Protein AF-A0A0A1M8E9-F1 (afdb_monomer)

Radius of gyration: 16.91 Å; Cα contacts (8 Å, |Δi|>4): 87; chains: 1; bounding box: 42×31×40 Å

Mean predicted aligned error: 5.18 Å

Structure (mmCIF, N/CA/C/O backbone):
data_AF-A0A0A1M8E9-F1
#
_entry.id   AF-A0A0A1M8E9-F1
#
loop_
_atom_site.group_PDB
_atom_site.id
_atom_site.type_symbol
_atom_site.label_atom_id
_atom_site.label_alt_id
_atom_site.label_comp_id
_atom_site.l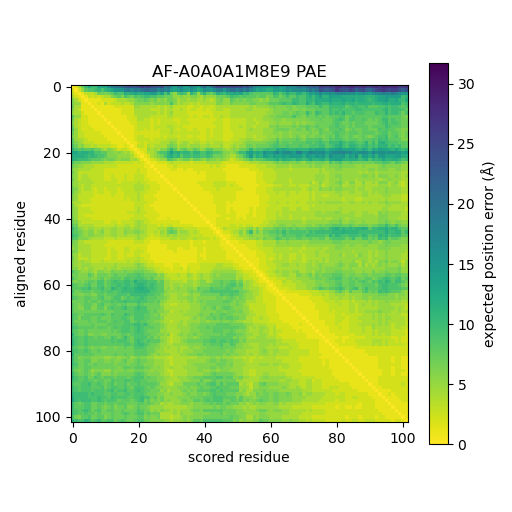abel_asym_id
_atom_site.label_entity_id
_atom_site.label_seq_id
_atom_site.pdbx_PDB_ins_code
_atom_site.Cartn_x
_atom_site.Cartn_y
_atom_site.Cartn_z
_atom_site.occupancy
_atom_site.B_iso_or_equiv
_atom_site.auth_seq_id
_atom_site.auth_comp_id
_atom_site.auth_asym_id
_atom_site.auth_atom_id
_atom_site.pdbx_PDB_model_num
ATOM 1 N N . MET A 1 1 ? 9.166 5.747 7.288 1.00 53.41 1 MET A N 1
ATOM 2 C CA . MET A 1 1 ? 7.708 5.955 7.264 1.00 53.41 1 MET A CA 1
ATOM 3 C C . MET A 1 1 ? 7.473 7.458 7.192 1.00 53.41 1 MET A C 1
ATOM 5 O O . MET A 1 1 ? 7.957 8.152 8.073 1.00 53.41 1 MET A O 1
ATOM 9 N N . VAL A 1 2 ? 6.865 7.980 6.122 1.00 58.44 2 VAL A N 1
ATOM 10 C CA . VAL A 1 2 ? 6.533 9.419 6.006 1.00 58.44 2 VAL A CA 1
ATOM 11 C C . 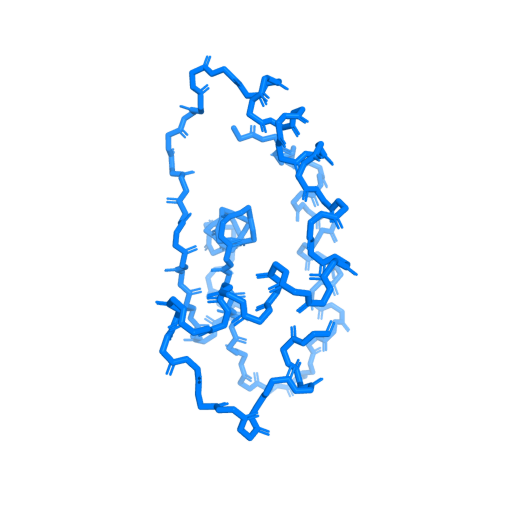VAL A 1 2 ? 5.022 9.545 5.828 1.00 58.44 2 VAL A C 1
ATOM 13 O O . VAL A 1 2 ? 4.527 10.014 4.814 1.00 58.44 2 VAL A O 1
ATOM 16 N N . VAL A 1 3 ? 4.278 9.037 6.807 1.00 67.44 3 VAL A N 1
ATOM 17 C CA . VAL A 1 3 ? 2.882 9.425 7.018 1.00 67.44 3 VAL A CA 1
ATOM 18 C C . VAL A 1 3 ? 2.905 10.173 8.335 1.00 67.44 3 VAL A C 1
ATOM 20 O O . VAL A 1 3 ? 3.244 9.601 9.369 1.00 67.44 3 VAL A O 1
ATOM 23 N N . THR A 1 4 ? 2.670 11.479 8.282 1.00 79.69 4 THR A N 1
ATOM 24 C CA . THR A 1 4 ? 2.591 12.289 9.496 1.00 79.69 4 THR A CA 1
ATOM 25 C C . THR A 1 4 ? 1.289 11.971 10.224 1.00 79.69 4 THR A C 1
ATOM 27 O O . THR A 1 4 ? 0.298 11.592 9.599 1.00 79.69 4 THR A O 1
ATOM 30 N N . ILE A 1 5 ? 1.265 12.176 11.542 1.00 81.56 5 ILE A N 1
ATOM 31 C CA . ILE A 1 5 ? 0.047 12.012 12.354 1.00 81.56 5 ILE A CA 1
ATOM 32 C C . ILE A 1 5 ? -1.099 12.863 11.781 1.00 81.56 5 ILE A C 1
ATOM 34 O O . ILE A 1 5 ? -2.236 12.406 11.696 1.00 81.56 5 ILE A O 1
ATOM 38 N N . SER A 1 6 ? -0.801 14.077 11.309 1.00 85.19 6 SER A N 1
ATOM 39 C CA . SER A 1 6 ? -1.792 14.958 10.682 1.00 85.19 6 SER A CA 1
ATOM 40 C C . SER A 1 6 ? -2.399 14.353 9.413 1.00 85.19 6 SER A C 1
ATOM 42 O O . SER A 1 6 ? -3.612 14.411 9.229 1.00 85.19 6 SER A O 1
ATOM 44 N N . LEU A 1 7 ? -1.581 13.736 8.554 1.00 85.94 7 LEU A N 1
ATOM 45 C CA . LEU A 1 7 ? -2.071 13.080 7.341 1.00 85.94 7 LEU A CA 1
ATOM 46 C C . LEU A 1 7 ? -2.909 11.837 7.673 1.00 85.94 7 LEU A C 1
ATOM 48 O O . LEU A 1 7 ? -3.952 11.632 7.058 1.00 85.94 7 LEU A O 1
ATOM 52 N N . LEU A 1 8 ? -2.490 11.046 8.666 1.00 87.75 8 LEU A N 1
ATOM 53 C CA . LEU A 1 8 ? -3.241 9.878 9.131 1.00 87.75 8 LEU A CA 1
ATOM 54 C C . LEU A 1 8 ? -4.641 10.266 9.623 1.00 87.75 8 LEU A C 1
ATOM 56 O O . LEU A 1 8 ? -5.620 9.635 9.235 1.00 87.75 8 LEU A O 1
ATOM 60 N N . LYS A 1 9 ? -4.749 11.342 10.412 1.00 88.06 9 LYS A N 1
ATOM 61 C CA . LYS A 1 9 ? -6.041 11.854 10.890 1.00 88.06 9 LYS A CA 1
ATOM 62 C C . LYS A 1 9 ? -6.956 12.268 9.740 1.00 88.06 9 LYS A C 1
ATOM 64 O O . LYS A 1 9 ? -8.117 11.878 9.725 1.00 88.06 9 LYS A O 1
ATOM 69 N N . ILE A 1 10 ? -6.428 12.989 8.747 1.00 90.81 10 ILE A N 1
ATOM 70 C CA . ILE A 1 10 ? -7.200 13.378 7.554 1.00 90.81 10 ILE A CA 1
ATOM 71 C C . ILE A 1 10 ? -7.710 12.138 6.808 1.00 90.81 10 ILE A C 1
ATOM 73 O O . ILE A 1 10 ? -8.871 12.104 6.397 1.00 90.81 10 ILE A O 1
ATOM 77 N N . LEU A 1 11 ? -6.860 11.121 6.638 1.00 89.25 11 LEU A N 1
ATOM 78 C CA . LEU A 1 11 ? -7.239 9.872 5.978 1.00 89.25 11 LEU A CA 1
ATOM 79 C C . LEU A 1 11 ? -8.323 9.125 6.759 1.00 89.25 11 LEU A C 1
ATOM 81 O O . LEU A 1 11 ? -9.296 8.698 6.147 1.00 89.25 11 LEU A O 1
ATOM 85 N N . LEU A 1 12 ? -8.204 9.024 8.086 1.00 89.50 12 LEU A N 1
ATOM 86 C CA . LEU A 1 12 ? -9.210 8.392 8.945 1.00 89.50 12 LEU A CA 1
ATOM 87 C C . LEU A 1 12 ? -10.557 9.114 8.885 1.00 89.50 12 LEU A C 1
ATOM 89 O O . LEU A 1 12 ? -11.580 8.462 8.692 1.00 89.50 12 LEU A O 1
ATOM 93 N N . THR A 1 13 ? -10.572 10.446 8.977 1.00 91.69 13 THR A N 1
ATOM 94 C CA . THR A 1 13 ? -11.816 11.223 8.869 1.00 91.69 13 THR A CA 1
ATOM 95 C C . THR A 1 13 ? -12.479 11.019 7.510 1.00 91.69 13 THR A C 1
ATOM 97 O O . THR A 1 13 ? -13.677 10.753 7.444 1.00 91.69 13 THR A O 1
ATOM 100 N N . LYS A 1 14 ? -11.712 11.097 6.415 1.00 91.25 14 LYS A N 1
ATOM 101 C CA . LYS A 1 14 ? -12.257 10.840 5.075 1.00 91.25 14 LYS A CA 1
ATOM 102 C C . LYS A 1 14 ? -12.746 9.407 4.925 1.00 91.25 14 LYS A C 1
ATOM 104 O O . LYS A 1 14 ? -13.785 9.189 4.320 1.00 91.25 14 LYS A O 1
ATOM 109 N N . PHE A 1 15 ? -12.016 8.442 5.475 1.00 91.06 15 PHE A N 1
ATOM 110 C CA . PHE A 1 15 ? -12.407 7.041 5.444 1.00 91.06 15 PHE A CA 1
ATOM 111 C C . PHE A 1 15 ? -13.750 6.832 6.146 1.00 91.06 15 PHE A C 1
ATOM 113 O O . PHE A 1 15 ? -14.659 6.279 5.543 1.00 91.06 15 PHE A O 1
ATOM 120 N N . GLN A 1 16 ? -13.917 7.370 7.356 1.00 89.69 16 GLN A N 1
ATOM 121 C CA . GLN A 1 16 ? -15.173 7.304 8.111 1.00 89.69 16 GLN A CA 1
ATOM 122 C C . GLN A 1 16 ? -16.351 7.941 7.368 1.00 89.69 16 GLN A C 1
ATOM 124 O O . GLN A 1 16 ? -17.445 7.393 7.396 1.00 89.69 16 GLN A O 1
ATOM 129 N N . GLN A 1 17 ? -16.134 9.057 6.664 1.00 91.06 17 GLN A N 1
ATOM 130 C CA . GLN A 1 17 ? -17.176 9.704 5.853 1.00 91.06 17 GLN A CA 1
ATOM 131 C C . GLN A 1 17 ? -17.663 8.838 4.682 1.00 91.06 17 GLN A C 1
ATOM 133 O O . GLN A 1 17 ? -18.766 9.053 4.185 1.00 91.06 17 GLN A O 1
ATOM 138 N N . LEU A 1 18 ? -16.847 7.887 4.220 1.00 88.88 18 LEU A N 1
ATOM 139 C CA . LEU A 1 18 ? -17.221 6.953 3.157 1.00 88.88 18 LEU A CA 1
ATOM 140 C C . LEU A 1 18 ? -17.984 5.735 3.689 1.00 88.88 18 LEU A C 1
ATOM 142 O O . LEU A 1 18 ? -18.639 5.046 2.905 1.00 88.88 18 LEU A O 1
ATOM 146 N N . LEU A 1 19 ? -17.891 5.454 4.991 1.00 89.19 19 LEU A N 1
ATOM 147 C CA . LEU A 1 19 ? -18.566 4.319 5.606 1.00 89.19 19 LEU A CA 1
ATOM 148 C C . LEU A 1 19 ? -20.044 4.640 5.827 1.00 89.19 19 LEU A C 1
ATOM 150 O O . LEU A 1 19 ? -20.411 5.719 6.291 1.00 89.19 19 LEU A O 1
ATOM 154 N N . LYS A 1 20 ? -20.901 3.673 5.508 1.00 85.94 20 LYS A N 1
ATOM 155 C CA . LYS A 1 20 ? -22.326 3.709 5.845 1.00 85.94 20 LYS A CA 1
ATOM 156 C C . LYS A 1 20 ? -22.559 2.936 7.141 1.00 85.94 20 LYS A C 1
ATOM 158 O O . LYS A 1 20 ? -21.790 2.031 7.463 1.00 85.94 20 LYS A O 1
ATOM 163 N N . ALA A 1 21 ? -23.625 3.280 7.863 1.00 79.25 21 ALA A N 1
ATOM 164 C CA . ALA A 1 21 ? -24.052 2.510 9.028 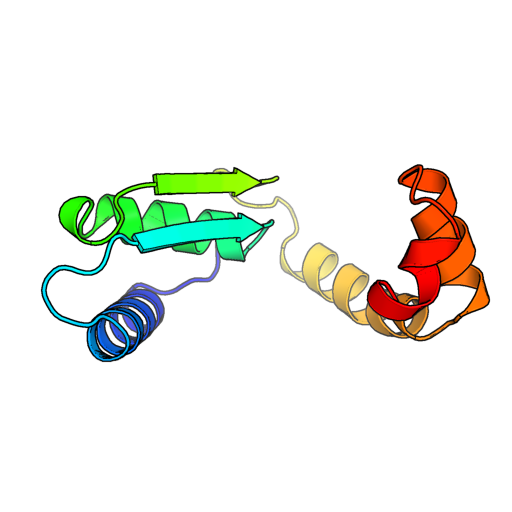1.00 79.25 21 ALA A CA 1
ATOM 165 C C . ALA A 1 21 ? -24.277 1.033 8.644 1.00 79.25 21 ALA A C 1
ATOM 167 O O . ALA A 1 21 ? -24.798 0.751 7.564 1.00 79.25 21 ALA A O 1
ATOM 168 N N . ASP A 1 22 ? -23.834 0.121 9.515 1.00 82.38 22 ASP A N 1
ATOM 169 C CA . ASP A 1 22 ? -23.963 -1.343 9.404 1.00 82.38 22 ASP A CA 1
ATOM 170 C C . ASP A 1 22 ? -23.283 -2.010 8.191 1.00 82.38 22 ASP A C 1
ATOM 172 O O . ASP A 1 22 ? -23.542 -3.173 7.871 1.00 82.38 22 ASP A O 1
ATOM 176 N N . GLN A 1 23 ? -22.374 -1.310 7.508 1.00 89.12 23 GLN A N 1
ATOM 177 C CA . GLN A 1 23 ? -21.597 -1.894 6.418 1.00 89.12 23 GLN A CA 1
ATOM 178 C C . GLN A 1 23 ? -20.421 -2.724 6.955 1.00 89.12 23 GLN A C 1
ATOM 180 O O . GLN A 1 23 ? -19.624 -2.221 7.739 1.00 89.12 23 GLN A O 1
ATOM 185 N N . GLN A 1 24 ? -20.238 -3.948 6.440 1.00 92.94 24 GLN A N 1
ATOM 186 C CA . GLN A 1 24 ? -18.980 -4.681 6.620 1.00 92.94 24 GLN A CA 1
ATOM 187 C C . GLN A 1 24 ? -17.857 -4.071 5.770 1.00 92.94 24 GLN A C 1
ATOM 189 O O . GLN A 1 24 ? -17.991 -3.895 4.553 1.00 92.94 24 GLN A O 1
ATOM 194 N N . VAL A 1 25 ? -16.720 -3.799 6.398 1.00 94.00 25 VAL A N 1
ATOM 195 C CA . VAL A 1 25 ? -15.582 -3.079 5.829 1.00 94.00 25 VAL A CA 1
ATOM 196 C C . VAL A 1 25 ? -14.368 -3.999 5.727 1.00 94.00 25 VAL A C 1
ATOM 198 O O . VAL A 1 25 ? -13.783 -4.424 6.721 1.00 94.00 25 VAL A O 1
ATOM 201 N N . THR A 1 26 ? -13.947 -4.284 4.493 1.00 95.44 26 THR A N 1
ATOM 202 C CA . THR A 1 26 ? -12.663 -4.942 4.210 1.00 95.44 26 THR A CA 1
ATOM 203 C C . THR A 1 26 ? -11.701 -3.938 3.594 1.00 95.44 26 THR A C 1
ATOM 205 O O . THR A 1 26 ? -12.023 -3.328 2.575 1.00 95.44 26 THR A O 1
ATOM 208 N N . VAL A 1 27 ? -10.511 -3.788 4.176 1.00 95.19 27 VAL A N 1
ATOM 209 C CA . VAL A 1 27 ? -9.465 -2.902 3.650 1.00 95.19 27 VAL A CA 1
ATOM 210 C C . VAL A 1 27 ? -8.246 -3.716 3.242 1.00 95.19 27 VAL A C 1
ATOM 212 O O . VAL A 1 27 ? -7.727 -4.528 4.007 1.00 95.19 27 VAL A O 1
ATOM 215 N N . ILE A 1 28 ? -7.771 -3.480 2.021 1.00 97.12 28 ILE A N 1
ATOM 216 C CA . ILE A 1 28 ? -6.576 -4.113 1.464 1.00 97.12 28 ILE A CA 1
ATOM 217 C C . ILE A 1 28 ? -5.507 -3.037 1.320 1.00 97.12 28 ILE A C 1
ATOM 219 O O . ILE A 1 28 ? -5.674 -2.073 0.575 1.00 97.12 28 ILE A O 1
ATOM 223 N N . GLY A 1 29 ? -4.405 -3.195 2.043 1.00 96.00 29 GLY A N 1
ATOM 224 C CA . GLY A 1 29 ? -3.255 -2.309 1.970 1.00 96.00 29 GLY A CA 1
ATOM 225 C C . GLY A 1 29 ? -2.090 -2.989 1.262 1.00 96.00 29 GLY A C 1
ATOM 226 O O . GLY A 1 29 ? -1.685 -4.083 1.647 1.00 96.00 29 GLY A O 1
ATOM 227 N N . PHE A 1 30 ? -1.500 -2.315 0.273 1.00 94.88 30 PHE A N 1
ATOM 228 C CA . PHE A 1 30 ? -0.276 -2.750 -0.404 1.00 94.88 30 PHE A CA 1
ATOM 229 C C . PHE A 1 30 ? 0.865 -1.745 -0.202 1.00 94.88 30 PHE A C 1
ATOM 231 O O . PHE A 1 30 ? 0.667 -0.540 -0.369 1.00 94.88 30 PHE A O 1
ATOM 238 N N . SER A 1 31 ? 2.063 -2.227 0.146 1.00 90.69 31 SER A N 1
ATOM 239 C CA . SER A 1 31 ? 3.284 -1.424 0.316 1.00 90.69 31 SER A CA 1
ATOM 240 C C . SER A 1 31 ? 3.089 -0.228 1.267 1.00 90.69 31 SER A C 1
ATOM 242 O O . SER A 1 31 ? 2.924 -0.419 2.475 1.00 90.69 31 SER A O 1
ATOM 244 N N . LEU A 1 32 ? 3.076 1.012 0.762 1.00 88.69 32 LEU A N 1
ATOM 245 C CA . LEU A 1 32 ? 2.773 2.205 1.561 1.00 88.69 32 LEU A CA 1
ATOM 246 C C . LEU A 1 32 ? 1.340 2.175 2.115 1.00 88.69 32 LEU A C 1
ATOM 248 O O . LEU A 1 32 ? 1.129 2.525 3.273 1.00 88.69 32 LEU A O 1
ATOM 252 N N . GLY A 1 33 ? 0.366 1.708 1.329 1.00 92.06 33 GLY A N 1
ATOM 253 C CA . GLY A 1 33 ? -1.023 1.567 1.774 1.00 92.06 33 GLY A CA 1
ATOM 254 C C . GLY A 1 33 ? -1.173 0.555 2.911 1.00 92.06 33 GLY A C 1
ATOM 255 O O . GLY A 1 33 ? -1.991 0.749 3.800 1.00 92.06 33 GLY A O 1
ATOM 256 N N . ALA A 1 34 ? -0.328 -0.478 2.943 1.00 95.06 34 ALA A N 1
ATOM 257 C CA . ALA A 1 34 ? -0.289 -1.443 4.038 1.00 95.06 34 ALA A CA 1
ATOM 258 C C . ALA A 1 34 ? 0.230 -0.815 5.344 1.00 95.06 34 ALA A C 1
ATOM 260 O O . ALA A 1 34 ? -0.285 -1.105 6.418 1.00 95.06 34 ALA A O 1
ATOM 261 N N . GLN A 1 35 ? 1.206 0.095 5.251 1.00 92.06 35 GLN A N 1
ATOM 262 C CA . GLN A 1 35 ? 1.680 0.874 6.403 1.00 92.06 35 GLN A CA 1
ATOM 263 C C . GLN A 1 35 ? 0.594 1.828 6.915 1.00 92.06 35 GLN A C 1
ATOM 265 O O . GLN A 1 35 ? 0.383 1.917 8.120 1.00 92.06 35 GLN A O 1
ATOM 270 N N . VAL A 1 36 ? -0.123 2.504 6.009 1.00 92.38 36 VAL A N 1
ATOM 271 C CA . VAL A 1 36 ? -1.274 3.352 6.365 1.00 92.38 36 VAL A CA 1
ATOM 272 C C . VAL A 1 36 ? -2.358 2.527 7.056 1.00 92.38 36 VAL A C 1
ATOM 274 O O . VAL A 1 36 ? -2.847 2.943 8.099 1.00 92.38 36 VAL A O 1
ATOM 277 N N . LEU A 1 37 ? -2.691 1.348 6.527 1.00 94.50 37 LEU A N 1
ATOM 278 C CA . LEU A 1 37 ? -3.684 0.456 7.124 1.00 94.50 37 LEU A CA 1
ATOM 279 C C . LEU A 1 37 ? -3.289 0.018 8.541 1.00 94.50 37 LEU A C 1
ATOM 281 O O . LEU A 1 37 ? -4.121 0.067 9.439 1.00 94.50 37 LEU A O 1
ATOM 285 N N . ILE A 1 38 ? -2.021 -0.341 8.770 1.00 93.69 38 ILE A N 1
ATOM 286 C CA . ILE A 1 38 ? -1.518 -0.658 10.118 1.00 93.69 38 ILE A CA 1
ATOM 287 C C . ILE A 1 38 ? -1.725 0.528 11.070 1.00 93.69 38 ILE A C 1
ATOM 289 O O . ILE A 1 38 ? -2.199 0.336 12.186 1.00 93.69 38 ILE A O 1
ATOM 293 N N . LEU A 1 39 ? -1.419 1.749 10.621 1.00 92.38 39 LEU A N 1
ATOM 294 C CA . LEU A 1 39 ? -1.622 2.958 11.420 1.00 92.38 39 LEU A CA 1
ATOM 295 C C . LEU A 1 39 ? -3.110 3.245 11.688 1.00 92.38 39 LEU A C 1
ATOM 297 O O . LEU A 1 39 ? -3.473 3.646 12.789 1.00 92.38 39 LEU A O 1
ATOM 301 N N . MET A 1 40 ? -3.986 3.018 10.707 1.00 92.50 40 MET A N 1
ATOM 302 C CA . MET A 1 40 ? -5.434 3.160 10.895 1.00 92.50 40 MET A CA 1
ATOM 303 C C . MET A 1 40 ? -5.959 2.164 11.934 1.00 92.50 40 MET A C 1
ATOM 305 O O . MET A 1 40 ? -6.723 2.550 12.815 1.00 92.50 40 MET A O 1
ATOM 309 N N . LEU A 1 41 ? -5.505 0.908 11.868 1.00 93.44 41 LEU A N 1
ATOM 310 C CA . LEU A 1 41 ? -5.865 -0.134 12.831 1.00 93.44 41 LEU A CA 1
ATOM 311 C C . LEU A 1 41 ? -5.350 0.174 14.242 1.00 93.44 41 LEU A C 1
ATOM 313 O O . LEU A 1 41 ? -6.052 -0.122 15.204 1.00 93.44 41 LEU A O 1
ATOM 317 N N . SER A 1 42 ? -4.163 0.780 14.377 1.00 91.50 42 SER A N 1
ATOM 318 C CA . SER A 1 42 ? -3.640 1.178 15.692 1.00 91.50 42 SER A CA 1
ATOM 319 C C . SER A 1 42 ? -4.409 2.335 16.332 1.00 91.50 42 SER A C 1
ATOM 321 O O . SER A 1 42 ? -4.413 2.448 17.552 1.00 91.50 42 SER A O 1
ATOM 323 N N . GLU A 1 43 ? -5.048 3.189 15.528 1.00 90.38 43 GLU A N 1
ATOM 324 C CA . GLU A 1 43 ? -5.855 4.314 16.021 1.00 90.38 43 GLU A CA 1
ATOM 325 C C . GLU A 1 43 ? -7.300 3.897 16.325 1.00 90.38 43 GLU A C 1
ATOM 327 O O . GLU A 1 43 ? -7.870 4.322 17.329 1.00 90.38 43 GLU A O 1
ATOM 332 N N . ASN A 1 44 ? -7.918 3.081 15.463 1.00 86.94 44 ASN A N 1
ATOM 333 C CA . ASN A 1 44 ? -9.276 2.584 15.676 1.00 86.94 44 ASN A CA 1
ATOM 334 C C . ASN A 1 44 ? -9.522 1.264 14.929 1.00 86.94 44 ASN A C 1
ATOM 336 O O . ASN A 1 44 ? -9.913 1.249 13.758 1.00 86.94 44 ASN A O 1
ATOM 340 N N . SER A 1 45 ? -9.347 0.147 15.635 1.00 85.25 45 SER A N 1
ATOM 341 C CA . SER A 1 45 ? -9.545 -1.202 15.095 1.00 85.25 45 SER A CA 1
ATOM 342 C C . SER A 1 45 ? -11.002 -1.539 14.764 1.00 85.25 45 SER A C 1
ATOM 344 O O . SER A 1 45 ? -11.240 -2.454 13.986 1.00 85.25 45 SER A O 1
ATOM 346 N N . ASN A 1 46 ? -11.981 -0.812 15.312 1.00 88.81 46 ASN A N 1
ATOM 347 C CA . ASN A 1 46 ? -13.404 -1.146 15.166 1.00 88.81 46 ASN A CA 1
ATOM 348 C C . ASN A 1 46 ? -14.007 -0.663 13.837 1.00 88.81 46 ASN A C 1
ATOM 350 O O . ASN A 1 46 ? -15.154 -0.971 13.538 1.00 88.81 46 ASN A O 1
ATOM 354 N N . LEU A 1 47 ? -13.258 0.111 13.044 1.00 88.12 47 LEU A N 1
ATOM 355 C CA . LEU A 1 47 ? -13.710 0.626 11.745 1.00 88.12 47 LEU A CA 1
ATOM 356 C C . LEU A 1 47 ? -13.523 -0.370 10.593 1.00 88.12 47 LEU A C 1
ATOM 358 O O . LEU A 1 47 ? -13.973 -0.098 9.481 1.00 88.12 47 LEU A O 1
ATOM 362 N N . ILE A 1 48 ? -12.773 -1.452 10.812 1.00 93.31 48 ILE A N 1
ATOM 363 C CA . ILE A 1 48 ? -12.332 -2.373 9.764 1.00 93.31 48 ILE A CA 1
ATOM 364 C C . ILE A 1 48 ? -12.550 -3.802 10.255 1.00 93.31 48 ILE A C 1
ATOM 366 O O . ILE A 1 48 ? -11.808 -4.283 11.106 1.00 93.31 48 ILE A O 1
ATOM 370 N N . ASP A 1 49 ? -13.522 -4.504 9.675 1.00 94.38 49 ASP A N 1
ATOM 371 C CA . ASP A 1 49 ? -13.810 -5.900 10.025 1.00 94.38 49 ASP A CA 1
ATOM 372 C C . ASP A 1 49 ? -12.725 -6.856 9.523 1.00 94.38 49 ASP A C 1
ATOM 374 O O . ASP A 1 49 ? -12.422 -7.871 10.152 1.00 94.38 49 ASP A O 1
ATOM 378 N N . LYS A 1 50 ? -12.152 -6.563 8.347 1.00 96.56 50 LYS A N 1
ATOM 379 C CA . LYS A 1 50 ? -11.123 -7.400 7.714 1.00 96.56 50 LYS A CA 1
ATOM 380 C C . LYS A 1 50 ? -10.010 -6.544 7.130 1.00 96.56 50 LYS A C 1
ATOM 382 O O . LYS A 1 50 ? -10.259 -5.626 6.351 1.00 96.56 50 LYS A O 1
ATOM 387 N N . ALA A 1 51 ? -8.771 -6.899 7.444 1.00 96.75 51 ALA A N 1
ATOM 388 C CA . ALA A 1 51 ? -7.584 -6.233 6.927 1.00 96.75 51 ALA A CA 1
ATOM 389 C C . ALA A 1 51 ? -6.699 -7.225 6.167 1.00 96.75 51 ALA A C 1
ATOM 391 O O . ALA A 1 51 ? -6.352 -8.283 6.689 1.00 96.75 51 ALA A O 1
ATOM 392 N N . ILE A 1 52 ? -6.297 -6.863 4.949 1.00 97.88 52 ILE A N 1
ATOM 393 C CA . ILE A 1 52 ? -5.289 -7.597 4.179 1.00 97.88 52 ILE A CA 1
ATOM 394 C C . ILE A 1 52 ? -4.058 -6.702 4.054 1.00 97.88 52 ILE A C 1
ATOM 396 O O . ILE A 1 52 ? -4.115 -5.630 3.454 1.00 97.88 52 ILE A O 1
ATOM 400 N N . ILE A 1 53 ? -2.943 -7.139 4.637 1.00 96.88 53 ILE A N 1
ATOM 401 C CA . ILE A 1 53 ? -1.687 -6.384 4.701 1.00 96.88 53 ILE A CA 1
ATOM 402 C C . ILE A 1 53 ? -0.683 -7.048 3.760 1.00 96.88 53 ILE A C 1
ATOM 404 O O . ILE A 1 53 ? -0.217 -8.155 4.021 1.00 96.88 53 ILE A O 1
ATOM 408 N N . ILE A 1 54 ? -0.330 -6.366 2.670 1.00 96.56 54 ILE A N 1
ATOM 409 C CA . ILE A 1 54 ? 0.545 -6.905 1.625 1.00 96.56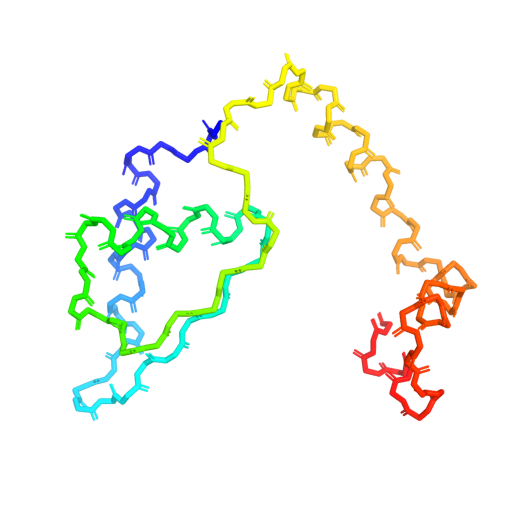 54 ILE A CA 1
ATOM 410 C C . ILE A 1 54 ? 1.823 -6.067 1.541 1.00 96.56 54 ILE A C 1
ATOM 412 O O . ILE A 1 54 ? 1.783 -4.862 1.284 1.00 96.56 54 ILE A O 1
ATOM 416 N N . SER A 1 55 ? 2.976 -6.714 1.730 1.00 92.88 55 SER A N 1
ATOM 417 C CA . SER A 1 55 ? 4.308 -6.109 1.547 1.00 92.88 55 SER A CA 1
ATOM 418 C C . SER A 1 55 ? 4.555 -4.834 2.378 1.00 92.88 55 SER A C 1
ATOM 420 O O . SER A 1 55 ? 5.213 -3.902 1.915 1.00 92.88 55 SER A O 1
ATOM 422 N N . ALA A 1 56 ? 4.030 -4.766 3.606 1.00 92.69 56 ALA A N 1
ATOM 423 C CA . ALA A 1 56 ? 4.263 -3.634 4.504 1.00 92.69 56 ALA A CA 1
AT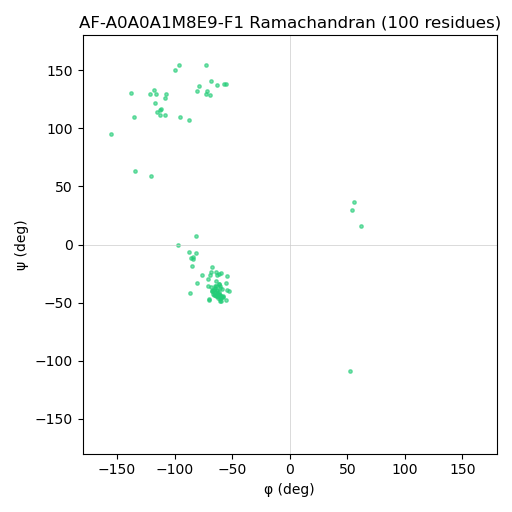OM 424 C C . ALA A 1 56 ? 5.704 -3.624 5.040 1.00 92.69 56 ALA A C 1
ATOM 426 O O . ALA A 1 56 ? 6.181 -4.624 5.570 1.00 92.69 56 ALA A O 1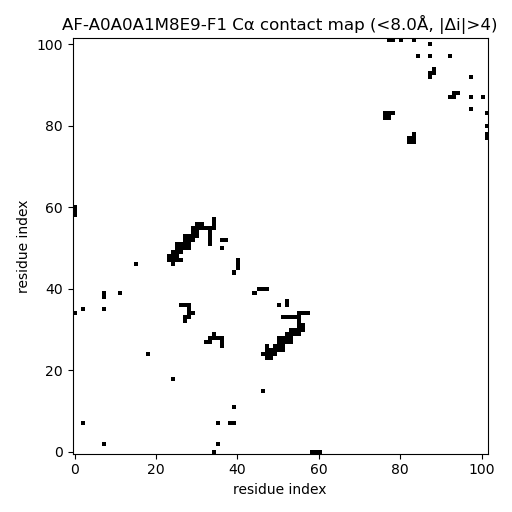
ATOM 427 N N . SER A 1 57 ? 6.372 -2.468 4.988 1.00 89.31 57 SER A N 1
ATOM 428 C CA . SER A 1 57 ? 7.625 -2.251 5.721 1.00 89.31 57 SER A CA 1
ATOM 429 C C . SER A 1 57 ? 7.326 -1.581 7.056 1.00 89.31 57 SER A C 1
ATOM 431 O O . SER A 1 57 ? 6.985 -0.401 7.091 1.00 89.31 57 SER A O 1
ATOM 433 N N . THR A 1 58 ? 7.482 -2.313 8.158 1.00 84.69 58 THR A N 1
ATOM 434 C CA . THR A 1 58 ? 7.310 -1.780 9.525 1.00 84.69 58 THR A CA 1
ATOM 435 C C . THR A 1 58 ? 8.576 -1.127 10.076 1.00 84.69 58 THR A C 1
ATOM 437 O O . THR A 1 58 ? 8.530 -0.424 11.081 1.00 84.69 58 THR A O 1
ATOM 440 N N . LYS A 1 59 ? 9.715 -1.318 9.402 1.00 86.12 59 LYS A N 1
ATOM 441 C CA . LYS A 1 59 ? 10.988 -0.678 9.741 1.00 86.12 59 LYS A CA 1
ATOM 442 C C . LYS A 1 59 ? 11.250 0.529 8.837 1.00 86.12 59 LYS A C 1
ATOM 444 O O . LYS A 1 59 ? 10.809 0.540 7.680 1.00 86.12 59 LYS A O 1
ATOM 449 N N . PRO A 1 60 ? 11.977 1.549 9.328 1.00 79.69 60 PRO A N 1
ATOM 450 C CA . PRO A 1 60 ? 12.462 2.629 8.483 1.00 79.69 60 PRO A CA 1
ATOM 451 C C . PRO A 1 60 ? 13.312 2.081 7.332 1.00 79.69 60 PRO A C 1
ATOM 453 O O . PRO A 1 60 ? 14.140 1.197 7.529 1.00 79.69 60 PRO A O 1
ATOM 456 N N . LEU A 1 61 ? 13.119 2.628 6.132 1.00 83.19 61 LEU A N 1
ATOM 457 C CA . LEU A 1 61 ? 14.020 2.375 5.011 1.00 83.19 61 LEU A CA 1
ATOM 458 C C . LEU A 1 61 ? 15.370 3.036 5.292 1.00 83.19 61 LEU A C 1
ATOM 460 O O . LEU A 1 61 ? 15.402 4.173 5.761 1.00 83.19 61 LEU A O 1
ATOM 464 N N . THR A 1 62 ? 16.464 2.367 4.934 1.00 86.56 62 THR A N 1
ATOM 465 C CA . THR A 1 62 ? 17.825 2.898 5.106 1.00 86.56 62 THR A CA 1
ATOM 466 C C . THR A 1 62 ? 18.076 4.140 4.244 1.00 86.56 62 THR A C 1
ATOM 468 O O . THR A 1 62 ? 18.727 5.077 4.688 1.00 86.56 62 THR A O 1
ATOM 471 N N . LEU A 1 63 ? 17.532 4.186 3.018 1.00 89.94 63 LEU A N 1
ATOM 472 C CA . LEU A 1 63 ? 17.757 5.271 2.048 1.00 89.94 63 LEU A CA 1
ATOM 473 C C . LEU A 1 63 ? 16.443 5.731 1.383 1.00 89.94 63 LEU A C 1
ATOM 475 O O . LEU A 1 63 ? 16.284 5.622 0.165 1.00 89.94 63 LEU A O 1
ATOM 479 N N . PRO A 1 64 ? 15.484 6.286 2.149 1.00 86.12 64 PRO A N 1
ATOM 480 C CA . PRO A 1 64 ? 14.111 6.500 1.688 1.00 86.12 64 PRO A CA 1
ATOM 481 C C . PRO A 1 64 ? 14.014 7.432 0.473 1.00 86.12 64 PRO A C 1
ATOM 483 O O . PRO A 1 64 ? 13.190 7.204 -0.408 1.00 86.12 64 PRO A O 1
ATOM 486 N N . ARG A 1 65 ? 14.874 8.458 0.386 1.00 89.19 65 ARG A N 1
ATOM 487 C CA . ARG A 1 65 ? 14.893 9.398 -0.749 1.00 89.19 65 ARG A CA 1
ATOM 488 C C . ARG A 1 65 ? 15.353 8.734 -2.045 1.00 89.19 65 ARG A C 1
ATOM 490 O O . ARG A 1 65 ? 14.791 9.013 -3.098 1.00 89.19 65 ARG A O 1
ATOM 497 N N . ILE A 1 66 ? 16.355 7.859 -1.965 1.00 93.25 66 ILE A N 1
ATOM 498 C CA . ILE A 1 66 ? 16.869 7.131 -3.130 1.00 93.25 66 ILE A CA 1
ATOM 499 C C . ILE A 1 66 ? 15.829 6.109 -3.576 1.00 93.25 66 ILE A C 1
ATOM 501 O O . ILE A 1 66 ? 15.480 6.090 -4.751 1.00 93.25 66 ILE A O 1
ATOM 505 N N . THR A 1 67 ? 15.263 5.339 -2.642 1.00 88.88 67 THR A N 1
ATOM 506 C CA . THR A 1 67 ? 14.182 4.390 -2.942 1.00 88.88 67 THR A CA 1
ATOM 507 C C . THR A 1 67 ? 13.003 5.084 -3.622 1.00 88.88 67 THR A C 1
ATOM 509 O O . THR A 1 67 ? 12.545 4.621 -4.663 1.00 88.88 67 THR A O 1
ATOM 512 N N . ALA A 1 68 ? 12.552 6.225 -3.088 1.00 88.31 68 ALA A N 1
ATOM 513 C CA . ALA A 1 68 ? 11.480 7.005 -3.698 1.00 88.31 68 ALA A CA 1
ATOM 514 C C . ALA A 1 68 ? 11.857 7.497 -5.103 1.00 88.31 68 ALA A C 1
ATOM 516 O O . ALA A 1 68 ? 11.054 7.392 -6.021 1.00 88.31 68 ALA A O 1
ATOM 517 N N . ARG A 1 69 ? 13.086 7.987 -5.301 1.00 93.38 69 ARG A N 1
ATOM 518 C CA . ARG A 1 69 ? 13.542 8.487 -6.606 1.00 93.38 69 ARG A CA 1
ATOM 519 C C . ARG A 1 69 ? 13.620 7.383 -7.657 1.00 93.38 69 ARG A C 1
ATOM 521 O O . ARG A 1 69 ? 13.148 7.589 -8.770 1.00 93.38 69 ARG A O 1
ATOM 528 N N . VAL A 1 70 ? 14.155 6.220 -7.293 1.00 94.25 70 VAL A N 1
ATOM 529 C CA . VAL A 1 70 ? 14.202 5.040 -8.168 1.00 94.25 70 VAL A CA 1
ATOM 530 C C . VAL A 1 70 ? 12.788 4.578 -8.522 1.00 94.25 70 VAL A C 1
ATOM 532 O O . VAL A 1 70 ? 12.515 4.33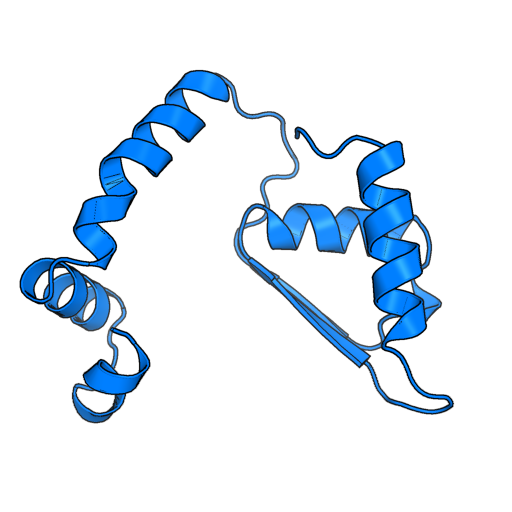7 -9.694 1.00 94.25 70 VAL A O 1
ATOM 535 N N . ALA A 1 71 ? 11.874 4.527 -7.546 1.00 89.88 71 ALA A N 1
ATOM 536 C CA . ALA A 1 71 ? 10.472 4.188 -7.792 1.00 89.88 71 ALA A CA 1
ATOM 537 C C . ALA A 1 71 ? 9.784 5.196 -8.729 1.00 89.88 71 ALA A C 1
ATOM 539 O O . ALA A 1 71 ? 9.056 4.804 -9.633 1.00 89.88 71 ALA A O 1
ATOM 540 N N . THR A 1 72 ? 10.043 6.496 -8.568 1.00 93.06 72 THR A N 1
ATOM 541 C CA . THR A 1 72 ? 9.511 7.523 -9.476 1.00 93.06 72 THR A CA 1
ATOM 542 C C . THR A 1 72 ? 10.070 7.367 -10.890 1.00 93.06 72 THR A C 1
ATOM 544 O O . THR A 1 72 ? 9.333 7.492 -11.866 1.00 93.06 72 THR A O 1
ATOM 547 N N . TRP A 1 73 ? 11.364 7.074 -11.022 1.00 96.00 73 TRP A N 1
ATOM 548 C CA . TRP A 1 73 ? 12.004 6.862 -12.322 1.00 96.00 73 TRP A CA 1
ATOM 549 C C . TRP A 1 73 ? 11.547 5.588 -13.030 1.00 96.00 73 TRP A C 1
ATOM 551 O O . TRP A 1 73 ? 11.607 5.541 -14.256 1.00 96.00 73 TRP A O 1
ATOM 561 N N . SER A 1 74 ? 11.055 4.586 -12.300 1.00 93.75 74 SER A N 1
ATOM 562 C CA . SER A 1 74 ? 10.475 3.383 -12.898 1.00 93.75 74 SER A CA 1
ATOM 563 C C . SER A 1 74 ? 9.005 3.541 -13.301 1.00 93.75 74 SER A C 1
ATOM 565 O O . SER A 1 74 ? 8.511 2.703 -14.052 1.00 93.75 74 SER A O 1
ATOM 567 N N . LEU A 1 75 ? 8.306 4.617 -12.903 1.00 92.94 75 LEU A N 1
ATOM 568 C CA . LEU A 1 75 ? 6.894 4.845 -13.266 1.00 92.94 75 LEU A CA 1
ATOM 569 C C . LEU A 1 75 ? 6.598 4.764 -14.776 1.00 92.94 75 LEU A C 1
ATOM 571 O O . LEU A 1 75 ? 5.570 4.186 -15.134 1.00 92.94 75 LEU A O 1
ATOM 575 N N . PRO A 1 76 ? 7.447 5.282 -15.689 1.00 95.56 76 PRO A N 1
ATOM 576 C CA . PRO A 1 76 ? 7.200 5.156 -17.124 1.00 95.56 76 PRO A CA 1
ATOM 577 C C . PRO A 1 76 ? 7.158 3.704 -17.614 1.00 95.56 76 PRO A C 1
ATOM 579 O O . PRO A 1 76 ? 6.492 3.430 -18.610 1.00 95.56 76 PRO A O 1
ATOM 582 N N . LEU A 1 77 ? 7.814 2.766 -16.916 1.00 95.56 77 LEU A N 1
ATOM 583 C CA . LEU A 1 77 ? 7.797 1.347 -17.281 1.00 95.56 77 LEU A CA 1
ATOM 584 C C . LEU A 1 77 ? 6.392 0.751 -17.176 1.00 95.56 77 LEU A C 1
ATOM 586 O O . LEU A 1 77 ? 6.015 -0.034 -18.036 1.00 95.56 77 LEU A O 1
ATOM 590 N N . ALA A 1 78 ? 5.587 1.181 -16.200 1.00 91.62 78 ALA A N 1
ATOM 591 C CA . ALA A 1 78 ? 4.205 0.716 -16.055 1.00 91.62 78 ALA A CA 1
ATOM 592 C C . ALA A 1 78 ? 3.320 1.099 -17.257 1.00 91.62 78 ALA A C 1
ATOM 594 O O . ALA A 1 78 ? 2.359 0.406 -17.573 1.00 91.62 78 ALA A O 1
ATOM 595 N N . ARG A 1 79 ? 3.671 2.183 -17.962 1.00 92.94 79 ARG A N 1
ATOM 596 C CA . ARG A 1 79 ? 2.995 2.627 -19.193 1.00 92.94 79 ARG A CA 1
ATOM 597 C C . ARG A 1 79 ? 3.560 1.968 -20.452 1.00 92.94 79 ARG A C 1
ATOM 599 O O . ARG A 1 79 ? 3.038 2.177 -21.542 1.00 92.94 79 ARG A O 1
ATOM 606 N N . ASN A 1 80 ? 4.646 1.205 -20.343 1.00 96.69 80 ASN A N 1
ATOM 607 C CA . ASN A 1 80 ? 5.216 0.483 -21.468 1.00 96.69 80 ASN A CA 1
ATOM 608 C C . ASN A 1 80 ? 4.533 -0.885 -21.588 1.00 96.69 80 ASN A C 1
ATOM 610 O O . ASN A 1 80 ? 4.808 -1.802 -20.821 1.00 96.69 80 ASN A O 1
ATOM 614 N N . LYS A 1 81 ? 3.679 -1.046 -22.603 1.00 96.44 81 LYS A N 1
ATOM 615 C CA . LYS A 1 81 ? 2.890 -2.271 -22.813 1.00 96.44 81 LYS A CA 1
ATOM 616 C C . LYS A 1 81 ? 3.726 -3.553 -2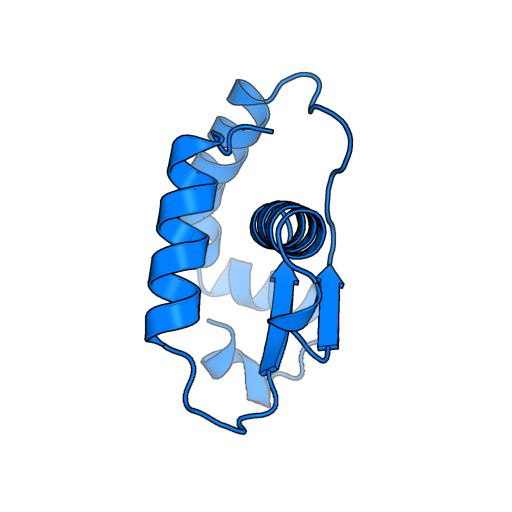2.901 1.00 96.44 81 LYS A C 1
ATOM 618 O O . LYS A 1 81 ? 3.254 -4.607 -22.480 1.00 96.44 81 LYS A O 1
ATOM 623 N N . MET A 1 82 ? 4.947 -3.491 -23.441 1.00 96.44 82 MET A N 1
ATOM 624 C CA . MET A 1 82 ? 5.838 -4.656 -23.498 1.00 96.44 82 MET A CA 1
ATOM 625 C C . MET A 1 82 ? 6.336 -5.023 -22.097 1.00 96.44 82 MET A C 1
ATOM 627 O O . MET A 1 82 ? 6.229 -6.184 -21.703 1.00 96.44 82 MET A O 1
ATOM 631 N N . PHE A 1 83 ? 6.810 -4.035 -21.333 1.00 96.62 83 PHE A N 1
ATOM 632 C CA . PHE A 1 83 ? 7.239 -4.235 -19.950 1.00 96.62 83 PHE A CA 1
ATOM 633 C C . PHE A 1 83 ? 6.094 -4.765 -19.082 1.00 96.62 83 PHE A C 1
ATOM 635 O O . PHE A 1 83 ? 6.261 -5.786 -18.418 1.00 96.62 83 PHE A O 1
ATOM 642 N N . SER A 1 84 ? 4.910 -4.153 -19.154 1.00 96.38 84 SER A N 1
ATOM 643 C CA . SER A 1 84 ? 3.733 -4.606 -18.406 1.00 96.38 84 SER A CA 1
ATOM 644 C C . SER A 1 84 ? 3.334 -6.031 -18.798 1.00 96.38 84 SER A C 1
ATOM 646 O O . SER A 1 84 ? 2.988 -6.834 -17.939 1.00 96.38 84 SER A O 1
ATOM 648 N N . ARG A 1 85 ? 3.455 -6.414 -20.078 1.00 96.00 85 ARG A N 1
ATOM 649 C CA . ARG A 1 85 ? 3.204 -7.801 -20.508 1.00 96.00 85 ARG A CA 1
ATOM 650 C C . ARG A 1 85 ? 4.227 -8.783 -19.938 1.00 96.00 85 ARG A C 1
ATOM 652 O O . ARG A 1 85 ? 3.849 -9.888 -19.556 1.00 96.00 85 ARG A O 1
ATOM 659 N N . MET A 1 86 ? 5.502 -8.402 -19.858 1.00 96.44 86 MET A N 1
ATOM 660 C CA . MET A 1 86 ? 6.527 -9.217 -19.194 1.00 96.44 86 MET A CA 1
ATOM 661 C C . MET A 1 86 ? 6.253 -9.350 -17.692 1.00 96.44 86 MET A C 1
ATOM 663 O O . MET A 1 86 ? 6.330 -10.452 -17.153 1.00 96.44 86 MET A O 1
ATOM 667 N N . GLN A 1 87 ? 5.887 -8.251 -17.030 1.00 95.50 87 GLN A N 1
ATOM 668 C CA . GLN A 1 87 ? 5.557 -8.229 -15.606 1.00 95.50 87 GLN A CA 1
ATOM 669 C C . GLN A 1 87 ? 4.326 -9.093 -15.292 1.00 95.50 87 GLN A C 1
ATOM 671 O O . GLN A 1 87 ? 4.375 -9.904 -14.370 1.00 95.50 87 GLN A O 1
ATOM 676 N N . ALA A 1 88 ? 3.266 -8.999 -16.100 1.00 96.31 88 ALA A N 1
ATOM 677 C CA . ALA A 1 88 ? 2.073 -9.836 -15.981 1.00 96.31 88 ALA A CA 1
ATOM 678 C C . ALA A 1 88 ? 2.413 -11.332 -16.082 1.00 96.31 88 ALA A C 1
ATOM 680 O O . ALA A 1 88 ? 1.988 -12.122 -15.240 1.00 96.31 88 ALA A O 1
ATOM 681 N N . LYS A 1 89 ? 3.251 -11.718 -17.055 1.00 95.94 89 LYS A N 1
ATOM 682 C CA . LYS A 1 89 ? 3.731 -13.103 -17.193 1.00 95.94 89 LYS A CA 1
ATOM 683 C C . LYS A 1 89 ? 4.564 -13.557 -15.998 1.00 95.94 89 LYS A C 1
ATOM 685 O O . LYS A 1 89 ? 4.387 -14.678 -15.536 1.00 95.94 89 LYS A O 1
ATOM 690 N N . TYR A 1 90 ? 5.442 -12.696 -15.482 1.00 95.62 90 TYR A N 1
ATOM 691 C CA . TYR A 1 90 ? 6.223 -12.979 -14.274 1.00 95.62 90 TYR A CA 1
ATOM 692 C C . TYR A 1 90 ? 5.329 -13.203 -13.045 1.00 95.62 90 TYR A C 1
ATOM 694 O O . TYR A 1 90 ? 5.633 -14.032 -12.193 1.00 95.62 90 TYR A O 1
ATOM 702 N N . MET A 1 91 ? 4.196 -12.504 -12.979 1.00 93.81 91 MET A N 1
ATOM 703 C CA . MET A 1 91 ? 3.164 -12.696 -11.958 1.00 93.81 91 MET A CA 1
ATOM 704 C C . MET A 1 91 ? 2.219 -13.871 -12.258 1.00 93.81 91 MET A C 1
ATOM 706 O O . MET A 1 91 ? 1.228 -14.041 -11.551 1.00 93.81 91 MET A O 1
ATOM 710 N N . TYR A 1 92 ? 2.504 -14.672 -13.292 1.00 95.75 92 TYR A N 1
ATOM 711 C CA . TYR A 1 92 ? 1.667 -15.781 -13.760 1.00 95.75 92 TYR A CA 1
ATOM 712 C C . TYR A 1 92 ? 0.218 -15.367 -14.066 1.00 95.75 92 TYR A C 1
ATOM 714 O O . TYR A 1 92 ? -0.714 -16.166 -13.951 1.00 95.75 92 TYR A O 1
ATOM 722 N N . LEU A 1 93 ? 0.016 -14.109 -14.466 1.00 96.31 93 LEU A N 1
ATOM 723 C CA . LEU A 1 93 ? -1.291 -13.605 -14.855 1.00 96.31 93 LEU A CA 1
ATOM 724 C C . LEU A 1 93 ? -1.704 -14.256 -16.180 1.00 96.31 93 LEU A C 1
ATOM 726 O O . LEU A 1 93 ? -0.960 -14.224 -17.159 1.00 96.31 93 LEU A O 1
ATOM 730 N N . ASN A 1 94 ? -2.907 -14.827 -16.222 1.00 95.75 94 ASN A N 1
ATOM 731 C CA . ASN A 1 94 ? -3.468 -15.335 -17.470 1.00 95.75 94 ASN A CA 1
ATOM 732 C C . ASN A 1 94 ? -3.669 -14.178 -18.466 1.00 95.75 94 ASN A C 1
ATOM 734 O O . ASN A 1 94 ? -4.195 -13.130 -18.088 1.00 95.75 94 ASN A O 1
ATOM 738 N N . ASP A 1 95 ? -3.316 -14.393 -19.737 1.00 94.56 95 ASP A N 1
ATOM 739 C CA . ASP A 1 95 ? -3.389 -13.378 -20.799 1.00 94.56 95 ASP A CA 1
ATOM 740 C C . ASP A 1 95 ? -4.784 -12.738 -20.937 1.00 94.56 95 ASP A C 1
ATOM 742 O O . ASP A 1 95 ? -4.885 -11.571 -21.319 1.00 94.56 95 ASP A O 1
ATOM 746 N N . ARG A 1 96 ? -5.860 -13.449 -20.561 1.00 96.38 96 ARG A N 1
ATOM 747 C CA . ARG A 1 96 ? -7.232 -12.909 -20.560 1.00 96.38 96 ARG A CA 1
ATOM 748 C C . ARG A 1 96 ? -7.420 -11.691 -19.649 1.00 96.38 96 ARG A C 1
ATOM 750 O O . ARG A 1 96 ? -8.318 -10.899 -19.899 1.00 96.38 96 ARG A O 1
ATOM 757 N N . TYR A 1 97 ? -6.581 -11.541 -18.623 1.00 96.44 97 TYR A N 1
ATOM 758 C CA . TYR A 1 97 ? -6.619 -10.428 -17.669 1.00 96.44 97 TYR A CA 1
ATOM 759 C C . TYR A 1 97 ? -5.635 -9.308 -18.012 1.00 96.44 97 TYR A C 1
ATOM 761 O O . TYR A 1 97 ? -5.549 -8.321 -17.287 1.00 96.44 97 TYR A O 1
ATOM 769 N N . PHE A 1 98 ? -4.863 -9.434 -19.096 1.00 95.88 98 PHE A N 1
ATOM 770 C CA . PHE A 1 98 ? -3.820 -8.457 -19.401 1.00 95.88 98 PHE A CA 1
ATOM 771 C C . PHE A 1 98 ? -4.378 -7.046 -19.639 1.00 95.88 98 PHE A C 1
ATOM 773 O O . PHE A 1 98 ? -3.734 -6.072 -19.266 1.00 95.88 98 PHE A O 1
ATOM 780 N N . ASN A 1 99 ? -5.571 -6.933 -20.228 1.00 94.56 99 ASN A N 1
ATOM 781 C CA . ASN A 1 99 ? -6.208 -5.634 -20.453 1.00 94.56 99 ASN A CA 1
ATOM 782 C C . ASN A 1 99 ? -6.703 -4.982 -19.154 1.00 94.56 99 ASN A C 1
ATOM 784 O O . ASN A 1 99 ? -6.707 -3.764 -19.083 1.00 94.56 99 ASN A O 1
ATOM 788 N N . ASP A 1 100 ? -7.090 -5.767 -18.142 1.00 94.81 100 ASP A N 1
ATOM 789 C CA . ASP A 1 100 ? -7.465 -5.231 -16.823 1.00 94.81 100 ASP A CA 1
ATOM 790 C C . ASP A 1 100 ? -6.226 -4.815 -16.015 1.00 94.81 100 ASP A C 1
ATOM 792 O O . ASP A 1 100 ? -6.291 -3.969 -15.127 1.00 94.81 100 ASP A O 1
ATOM 796 N N . TYR A 1 101 ? -5.091 -5.451 -16.306 1.00 92.56 101 TYR A N 1
ATOM 797 C CA . TYR A 1 101 ? -3.813 -5.216 -15.649 1.00 92.56 101 TYR A CA 1
ATOM 798 C C . TYR A 1 101 ? -3.055 -3.982 -16.174 1.00 92.56 101 TYR A C 1
ATOM 800 O O . TYR A 1 101 ? -2.317 -3.366 -15.403 1.00 92.56 101 TYR A O 1
ATOM 808 N N . TYR A 1 102 ? -3.179 -3.660 -17.468 1.00 94.25 102 TYR A N 1
ATOM 809 C CA . TYR A 1 102 ? -2.451 -2.578 -18.154 1.00 94.25 102 TYR A CA 1
ATOM 810 C C . TYR A 1 102 ? -3.228 -1.259 -18.168 1.00 94.25 102 TYR A C 1
ATOM 812 O O . TYR A 1 102 ? -2.640 -0.234 -17.755 1.00 94.25 102 TYR A O 1
#

Secondary structure (DSSP, 8-state):
----HHHHHHHHHHHHHHPPTT---EEEEETHHHHHHHHHHHH-GGG-SEEEEES---SPPSSHHHHHHHHHHHHHHHT-HHHHHHHHHHTT--GGGHHHH-

Solvent-accessible surface area (backbone atoms only — not comparable to full-atom values): 6203 Å² total; per-residue (Å²): 116,92,73,52,72,70,57,51,50,55,50,51,55,55,52,55,72,72,56,59,88,94,61,88,37,75,48,77,15,54,37,71,45,14,44,50,47,52,52,47,45,74,75,49,55,87,76,46,81,38,80,44,76,38,76,52,67,91,62,71,63,94,52,56,68,59,56,50,49,53,54,60,70,47,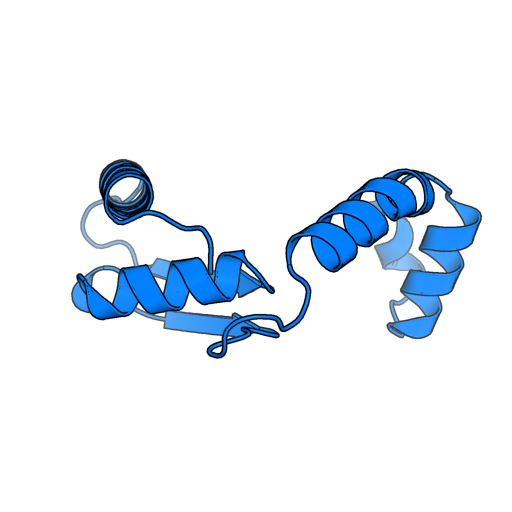52,68,48,65,73,31,69,68,54,40,52,50,51,38,52,74,68,68,51,59,76,91,48,47,77,84,72,101

Nearest PDB structures (foldseek):
  8g48-assembly1_A  TM=6.014E-01  e=1.991E-01  Staphylococcus aureus USA300-CA-263
  6ty7-assembly1_A  TM=7.647E-01  e=1.205E+00  synthetic construct
  7ots-assembly1_A  TM=5.503E-01  e=5.639E+00  Homo sapiens
  8dl5-assembly1_A  TM=3.848E-01  e=5.287E+00  Penicillium expansum

Organism: NCBI:txid545501

Sequence (102 aa):
MVVTISLLKILLTKFQQLLKADQQVTVIGFSLGAQVLILMLSENSNLIDKAIIISASTKPLTLPRITARVATWSLPLARNKMFSRMQAKYMYLNDRYFNDYY

InterPro domains:
  IPR029058 Alpha/Beta hydrolase fold [G3DSA:3.40.50.1820] (4-102)
  IPR029058 Alpha/Beta hydrolase fold [SSF53474] (11-72)

Foldseek 3Di:
DPCDPVNLVVVLVVLVVPDDPPDAAEDEAEAVRLVSVVVSCVVPVVSHPHYHRHNYDPDDDPCVPVVVVVVVVCVVLQVVLVSLVVVCVVVVHDPVCSVVSD

pLDDT: mean 90.9, std 6.98, range [53.41, 97.88]